Protein AF-F8NMB4-F1 (afdb_monomer_lite)

pLDDT: mean 74.3, std 16.6, range [40.47, 94.06]

Radius of gyration: 31.01 Å; chains: 1; bounding box: 75×43×111 Å

Organism: Serpula lacrymans var. lacrymans (strain S7.9) (NCBI:txid578457)

Foldseek 3Di:
DDDDDDDDDDDDPPVVVVVVVVVVVVVLVVLQVVVVVVVCVVVDDDPVCVVVVVCCVVVVVPPPPDDDDPPQDPVNVVVVVVVVVVDDPPPPDPDDPPPPVCVVVDDPSDPDPVVVVQVVVCVVQVAHSVRHHGPVRVVVVVVVVVVVCVVCVVVPPD

Secondary structure (DSSP, 8-state):
-----------SSSHHHHHHHHHHHHHHHHHHHHHHHHHHHTT---TTTHHHHHHHHHHHTT-TTSSS-----HHHHHHHHHHHHHS-TT-----S-----GGGS-TTS---HHHHHHHHHHHHHTB-TTSPBPHHHHHHHHHHHHHHHHHHGGGS--

Structure (mmCIF, N/CA/C/O backbone):
data_AF-F8NMB4-F1
#
_entry.id   AF-F8NMB4-F1
#
loop_
_atom_site.group_PDB
_atom_site.id
_atom_site.type_symbol
_atom_site.label_atom_id
_atom_site.label_alt_id
_atom_site.label_comp_id
_atom_site.label_asym_id
_atom_site.label_entity_id
_atom_site.label_seq_id
_atom_site.pdbx_PDB_ins_code
_atom_site.Cartn_x
_atom_site.Cartn_y
_atom_site.Cartn_z
_atom_site.occupancy
_atom_site.B_iso_or_equiv
_atom_site.auth_seq_id
_atom_site.auth_comp_id
_atom_site.auth_asym_id
_atom_site.auth_atom_id
_atom_site.pdbx_PDB_model_num
ATOM 1 N N . MET A 1 1 ? 17.974 15.491 72.907 1.00 40.59 1 MET A N 1
ATOM 2 C CA . MET A 1 1 ? 18.333 15.031 71.549 1.00 40.59 1 MET A CA 1
ATOM 3 C C . MET A 1 1 ? 17.080 14.474 70.891 1.00 40.59 1 MET A C 1
ATOM 5 O O . MET A 1 1 ? 16.625 13.420 71.306 1.00 40.59 1 MET A O 1
ATOM 9 N N . LEU A 1 2 ? 16.468 15.213 69.961 1.00 40.47 2 LEU A N 1
ATOM 10 C CA . LEU A 1 2 ? 15.259 14.789 69.243 1.00 40.47 2 LEU A CA 1
ATOM 11 C C . LEU A 1 2 ? 15.670 14.343 67.836 1.00 40.47 2 LEU A C 1
ATOM 13 O O . LEU A 1 2 ? 16.059 15.171 67.017 1.00 40.47 2 LEU A O 1
ATOM 17 N N . SER A 1 3 ? 15.637 13.040 67.569 1.00 41.47 3 SER A N 1
ATOM 18 C CA . SER A 1 3 ? 15.875 12.482 66.238 1.00 41.47 3 SER A CA 1
ATOM 19 C C . SER A 1 3 ? 14.571 12.493 65.439 1.00 41.47 3 SER A C 1
ATOM 21 O O . SER A 1 3 ? 13.642 11.732 65.696 1.00 41.47 3 SER A O 1
ATOM 23 N N . VAL A 1 4 ? 14.500 13.388 64.455 1.00 52.38 4 VAL A N 1
ATOM 24 C CA . VAL A 1 4 ? 13.413 13.449 63.473 1.00 52.38 4 VAL A CA 1
ATOM 25 C C . VAL A 1 4 ? 13.630 12.338 62.447 1.00 52.38 4 VAL A C 1
ATOM 27 O O . VAL A 1 4 ? 14.531 12.409 61.615 1.00 52.38 4 VAL A O 1
ATOM 30 N N . THR A 1 5 ? 12.809 11.292 62.498 1.00 56.56 5 THR A N 1
ATOM 31 C CA . THR A 1 5 ? 12.787 10.234 61.480 1.00 56.56 5 THR A CA 1
ATOM 32 C C . THR A 1 5 ? 11.898 10.659 60.308 1.00 56.56 5 THR A C 1
ATOM 34 O O . THR A 1 5 ? 10.669 10.622 60.406 1.00 56.56 5 THR A O 1
ATOM 37 N N . LEU A 1 6 ? 12.509 11.059 59.192 1.00 50.88 6 LEU A N 1
ATOM 38 C CA . LEU A 1 6 ? 11.821 11.318 57.924 1.00 50.88 6 LEU A CA 1
ATOM 39 C C . LEU A 1 6 ? 11.460 9.986 57.241 1.00 50.88 6 LEU A C 1
ATOM 41 O O . LEU A 1 6 ? 12.331 9.163 56.965 1.00 50.88 6 LEU A O 1
ATOM 45 N N . ARG A 1 7 ? 10.169 9.766 56.960 1.00 53.69 7 ARG A N 1
ATOM 46 C CA . ARG A 1 7 ? 9.671 8.600 56.205 1.00 53.69 7 ARG A CA 1
ATOM 47 C C . ARG A 1 7 ? 9.829 8.829 54.691 1.00 53.69 7 ARG A C 1
ATOM 49 O O . ARG A 1 7 ? 9.287 9.815 54.192 1.00 53.69 7 ARG A O 1
ATOM 56 N N . PRO A 1 8 ? 10.439 7.910 53.918 1.00 52.12 8 PRO A N 1
ATOM 57 C CA . PRO A 1 8 ? 10.487 8.012 52.464 1.00 52.12 8 PRO A CA 1
ATOM 58 C C . PRO A 1 8 ? 9.290 7.273 51.851 1.00 52.12 8 PRO A C 1
ATOM 60 O O . PRO A 1 8 ? 9.308 6.055 51.700 1.00 52.12 8 PRO A O 1
ATOM 63 N N . THR A 1 9 ? 8.219 7.982 51.493 1.00 57.19 9 THR A N 1
ATOM 64 C CA . THR A 1 9 ? 7.068 7.360 50.804 1.00 57.19 9 THR A CA 1
ATOM 65 C C . THR A 1 9 ? 6.520 8.224 49.672 1.00 57.19 9 THR A C 1
ATOM 67 O O . THR A 1 9 ? 5.356 8.578 49.704 1.00 57.19 9 THR A O 1
ATOM 70 N N . GLN A 1 10 ? 7.315 8.564 48.647 1.00 55.53 10 GLN A N 1
ATOM 71 C CA . GLN A 1 10 ? 6.783 9.249 47.447 1.00 55.53 10 GLN A CA 1
ATOM 72 C C . GLN A 1 10 ? 7.509 8.906 46.124 1.00 55.53 10 GLN A C 1
ATOM 74 O O . GLN A 1 10 ? 7.832 9.796 45.349 1.00 55.53 10 GLN A O 1
ATOM 79 N N . LEU A 1 11 ? 7.771 7.625 45.814 1.00 51.03 11 LEU A N 1
ATOM 80 C CA . LEU A 1 11 ? 8.395 7.236 44.522 1.00 51.03 11 LEU A CA 1
ATOM 81 C C . LEU A 1 11 ? 7.715 6.063 43.781 1.00 51.03 11 LEU A C 1
ATOM 83 O O . LEU A 1 11 ? 8.329 5.421 42.935 1.00 51.03 11 LEU A O 1
ATOM 87 N N . ARG A 1 12 ? 6.438 5.753 44.051 1.00 53.84 12 ARG A N 1
ATOM 88 C CA . ARG A 1 12 ? 5.755 4.577 43.455 1.00 53.84 12 ARG A CA 1
ATOM 89 C C . ARG A 1 12 ? 4.791 4.853 42.289 1.00 53.84 12 ARG A C 1
ATOM 91 O O . ARG A 1 12 ? 4.280 3.904 41.705 1.00 53.84 12 ARG A O 1
ATOM 98 N N . SER A 1 13 ? 4.533 6.106 41.912 1.00 56.81 13 SER A N 1
ATOM 99 C CA . SER A 1 13 ? 3.466 6.445 40.947 1.00 56.81 13 SER A CA 1
ATOM 100 C C . SER A 1 13 ? 3.920 6.657 39.492 1.00 56.81 13 SER A C 1
ATOM 102 O O . SER A 1 13 ? 3.077 6.680 38.594 1.00 56.81 13 SER A O 1
ATOM 104 N N . VAL A 1 14 ? 5.224 6.772 39.220 1.00 55.25 14 VAL A N 1
ATOM 105 C CA . VAL A 1 14 ? 5.739 7.122 37.878 1.00 55.25 14 VAL A CA 1
ATOM 106 C C . VAL A 1 14 ? 5.885 5.899 36.962 1.00 55.25 14 VAL A C 1
ATOM 108 O O . VAL A 1 14 ? 5.566 5.969 35.776 1.00 55.25 14 VAL A O 1
ATOM 111 N N . THR A 1 15 ? 6.260 4.737 37.497 1.00 55.91 15 THR A N 1
ATOM 112 C CA . THR A 1 15 ? 6.513 3.519 36.701 1.00 55.91 15 THR A CA 1
ATOM 113 C C . THR A 1 15 ? 5.250 2.888 36.101 1.00 55.91 15 THR A C 1
ATOM 115 O O . THR A 1 15 ? 5.332 2.184 35.096 1.00 55.91 15 THR A O 1
ATOM 118 N N . ARG A 1 16 ? 4.055 3.177 36.637 1.00 56.72 16 ARG A N 1
ATOM 119 C CA . ARG A 1 16 ? 2.792 2.575 36.162 1.00 56.72 16 ARG A CA 1
ATOM 120 C C . ARG A 1 16 ? 2.318 3.117 34.808 1.00 56.72 16 ARG A C 1
ATOM 122 O O . ARG A 1 16 ? 1.670 2.391 34.057 1.00 56.72 16 ARG A O 1
ATOM 129 N N . ARG A 1 17 ? 2.636 4.375 34.472 1.00 57.12 17 ARG A N 1
ATOM 130 C CA . ARG A 1 17 ? 2.151 5.017 33.232 1.00 57.12 17 ARG A CA 1
ATOM 131 C C . ARG A 1 17 ? 2.827 4.450 31.977 1.00 57.12 17 ARG A C 1
ATOM 133 O O . ARG A 1 17 ? 2.169 4.300 30.952 1.00 57.12 17 ARG A O 1
ATOM 140 N N . PHE A 1 18 ? 4.096 4.056 32.080 1.00 57.12 18 PHE A N 1
ATOM 141 C CA . PHE A 1 18 ? 4.885 3.543 30.953 1.00 57.12 18 PHE A CA 1
ATOM 142 C C . PHE A 1 18 ? 4.540 2.099 30.553 1.00 57.12 18 PHE A C 1
ATOM 144 O O . PHE A 1 18 ? 4.626 1.744 29.379 1.00 57.12 18 PHE A O 1
ATOM 151 N N . ALA A 1 19 ? 4.097 1.260 31.495 1.00 62.16 19 ALA A N 1
ATOM 152 C CA . ALA A 1 19 ? 3.667 -0.106 31.180 1.00 62.16 19 ALA A CA 1
ATOM 153 C C . ALA A 1 19 ? 2.360 -0.126 30.359 1.00 62.16 19 ALA A C 1
ATOM 155 O O . ALA A 1 19 ? 2.217 -0.910 29.421 1.00 62.16 19 ALA A O 1
ATOM 156 N N . SER A 1 20 ? 1.429 0.783 30.672 1.00 72.00 20 SER A N 1
ATOM 157 C CA . SER A 1 20 ? 0.144 0.912 29.971 1.00 72.00 20 SER A CA 1
ATOM 158 C C . SER A 1 20 ? 0.304 1.454 28.545 1.00 72.00 20 SER A C 1
ATOM 160 O O . SER A 1 20 ? -0.301 0.929 27.608 1.00 72.00 20 SER A O 1
ATOM 162 N N . SER A 1 21 ? 1.168 2.458 28.343 1.00 74.12 21 SER A N 1
ATOM 163 C CA . SER A 1 21 ? 1.433 3.002 27.005 1.00 74.12 21 SER A CA 1
ATOM 164 C C . SER A 1 21 ? 2.116 1.982 26.090 1.00 74.12 21 SER A C 1
ATOM 166 O O . SER A 1 21 ? 1.737 1.869 24.925 1.00 74.12 21 SER A O 1
ATOM 168 N N . LYS A 1 22 ? 3.046 1.172 26.618 1.00 79.75 22 LYS A N 1
ATOM 169 C CA . LYS A 1 22 ? 3.698 0.093 25.860 1.00 79.75 22 LYS A CA 1
ATOM 170 C C . LYS A 1 22 ? 2.711 -0.997 25.428 1.00 79.75 22 LYS A C 1
ATOM 172 O O . LYS A 1 22 ? 2.738 -1.411 24.272 1.00 79.75 22 LYS A O 1
ATOM 177 N N . ALA A 1 23 ? 1.805 -1.417 26.313 1.00 81.81 23 ALA A N 1
ATOM 178 C CA . ALA A 1 23 ? 0.768 -2.396 25.976 1.00 81.81 23 ALA A CA 1
ATOM 179 C C . ALA A 1 23 ? -0.197 -1.873 24.893 1.00 81.81 23 ALA A C 1
ATOM 181 O O . ALA A 1 23 ? -0.551 -2.604 23.966 1.00 81.81 23 ALA A O 1
ATOM 182 N N . ARG A 1 24 ? -0.579 -0.589 24.962 1.00 82.56 24 ARG A N 1
ATOM 183 C CA . ARG A 1 24 ? -1.391 0.068 23.922 1.00 82.56 24 ARG A CA 1
ATOM 184 C C . ARG A 1 24 ? -0.656 0.146 22.585 1.00 82.56 24 ARG A C 1
ATOM 186 O O . ARG A 1 24 ? -1.240 -0.209 21.567 1.00 82.56 24 ARG A O 1
ATOM 193 N N . ALA A 1 25 ? 0.620 0.530 22.591 1.00 86.12 25 ALA A N 1
ATOM 194 C CA . ALA A 1 25 ? 1.443 0.577 21.385 1.00 86.12 25 ALA A CA 1
ATOM 195 C C . ALA A 1 25 ? 1.598 -0.810 20.736 1.00 86.12 25 ALA A C 1
ATOM 197 O O . ALA A 1 25 ? 1.483 -0.934 19.520 1.00 86.12 25 ALA A O 1
ATOM 198 N N . GLN A 1 26 ? 1.784 -1.865 21.536 1.00 90.81 26 GLN A N 1
ATOM 199 C CA . GLN A 1 26 ? 1.844 -3.241 21.039 1.00 90.81 26 GLN A CA 1
ATOM 200 C C . GLN A 1 26 ? 0.510 -3.692 20.429 1.00 90.81 26 GLN A C 1
ATOM 202 O O . GLN A 1 26 ? 0.498 -4.319 19.370 1.00 90.81 26 GLN A O 1
ATOM 207 N N . ARG A 1 27 ? -0.620 -3.356 21.067 1.00 90.94 27 ARG A N 1
ATOM 208 C CA . ARG A 1 27 ? -1.949 -3.622 20.503 1.00 90.94 27 ARG A CA 1
ATOM 209 C C . ARG A 1 27 ? -2.138 -2.885 19.179 1.00 90.94 27 ARG A C 1
ATOM 211 O O . ARG A 1 27 ? -2.564 -3.509 18.217 1.00 90.94 27 ARG A O 1
ATOM 218 N N . ASP A 1 28 ? -1.791 -1.603 19.110 1.00 91.31 28 ASP A N 1
ATOM 219 C CA . ASP A 1 28 ? -1.898 -0.816 17.876 1.00 91.31 28 ASP A CA 1
ATOM 220 C C . ASP A 1 28 ? -0.998 -1.374 16.764 1.00 91.31 28 ASP A C 1
ATOM 222 O O . ASP A 1 28 ? -1.436 -1.467 15.621 1.00 91.31 28 ASP A O 1
ATOM 226 N N . ALA A 1 29 ? 0.222 -1.815 17.085 1.00 90.38 29 ALA A N 1
ATOM 227 C CA . ALA A 1 29 ? 1.102 -2.483 16.128 1.00 90.38 29 ALA A CA 1
ATOM 228 C C . ALA A 1 29 ? 0.482 -3.785 15.594 1.00 90.38 29 ALA A C 1
ATOM 230 O O . ALA A 1 29 ? 0.460 -4.007 14.384 1.00 90.38 29 ALA A O 1
ATOM 231 N N . LYS A 1 30 ? -0.100 -4.605 16.481 1.00 93.88 30 LYS A N 1
ATOM 232 C CA . LYS A 1 30 ? -0.822 -5.823 16.091 1.00 93.88 30 LYS A CA 1
ATOM 233 C C . LYS A 1 30 ? -2.017 -5.507 15.186 1.00 93.88 30 LYS A C 1
ATOM 235 O O . LYS A 1 30 ? -2.212 -6.176 14.175 1.00 93.88 30 LYS A O 1
ATOM 240 N N . MET A 1 31 ? -2.792 -4.471 15.502 1.00 94.06 31 MET A N 1
ATOM 241 C CA . MET A 1 31 ? -3.932 -4.073 14.672 1.00 94.06 31 MET A CA 1
ATOM 242 C C . MET A 1 31 ? -3.494 -3.587 13.289 1.00 94.06 31 MET A C 1
ATOM 244 O O . MET A 1 31 ? -4.080 -4.003 12.295 1.00 94.06 31 MET A O 1
ATOM 248 N N . ARG A 1 32 ? -2.413 -2.801 13.197 1.00 91.38 32 ARG A N 1
ATOM 249 C CA . ARG A 1 32 ? -1.825 -2.408 11.905 1.00 91.38 32 ARG A CA 1
ATOM 250 C C . ARG A 1 32 ? -1.415 -3.623 11.075 1.00 91.38 32 ARG A C 1
ATOM 252 O O . ARG A 1 32 ? -1.745 -3.676 9.896 1.00 91.38 32 ARG A O 1
ATOM 259 N N . SER A 1 33 ? -0.754 -4.611 11.688 1.00 91.00 33 SER A N 1
ATOM 260 C CA . SER A 1 33 ? -0.373 -5.837 10.972 1.00 91.00 33 SER A CA 1
ATOM 261 C C . SER A 1 33 ? -1.581 -6.635 10.483 1.00 91.00 33 SER A C 1
ATOM 263 O O . SER A 1 33 ? -1.554 -7.150 9.372 1.00 91.00 33 SER A O 1
ATOM 265 N N . LEU A 1 34 ? -2.664 -6.695 11.266 1.00 93.38 34 LEU A N 1
ATOM 266 C CA . LEU A 1 34 ? -3.886 -7.394 10.863 1.00 93.38 34 LEU A CA 1
ATOM 267 C C . LEU A 1 34 ? -4.582 -6.699 9.690 1.00 93.38 34 LEU A C 1
ATOM 269 O O . LEU A 1 34 ? -5.007 -7.372 8.759 1.00 93.38 34 LEU A O 1
ATOM 273 N N . VAL A 1 35 ? -4.656 -5.367 9.702 1.00 91.69 35 VAL A N 1
ATOM 274 C CA . VAL A 1 35 ? -5.203 -4.591 8.576 1.00 91.69 35 VAL A CA 1
ATOM 275 C C . VAL A 1 35 ? -4.349 -4.780 7.319 1.00 91.69 35 VAL A C 1
ATOM 277 O O . VAL A 1 35 ? -4.884 -4.978 6.233 1.00 91.69 35 VAL A O 1
ATOM 280 N N . SER A 1 36 ? -3.021 -4.795 7.463 1.00 89.69 36 SER A N 1
ATOM 281 C CA . SER A 1 36 ? -2.111 -5.073 6.346 1.00 89.69 36 SER A CA 1
ATOM 282 C C . SER A 1 36 ? -2.331 -6.473 5.761 1.00 89.69 36 SER A C 1
ATOM 284 O O . SER A 1 36 ? -2.484 -6.604 4.548 1.00 89.69 36 SER A O 1
ATOM 286 N N . LEU A 1 37 ? -2.448 -7.501 6.610 1.00 91.50 37 LEU A N 1
ATOM 287 C CA . LEU A 1 37 ? -2.776 -8.864 6.177 1.00 91.50 37 LEU A CA 1
ATOM 288 C C . LEU A 1 37 ? -4.141 -8.938 5.489 1.00 91.50 37 LEU A C 1
ATOM 290 O O . LEU A 1 37 ? -4.271 -9.612 4.473 1.00 91.50 37 LEU A O 1
ATOM 294 N N . TYR A 1 38 ? -5.143 -8.222 6.001 1.00 92.25 38 TYR A N 1
ATOM 295 C CA . TYR A 1 38 ? -6.459 -8.146 5.371 1.00 92.25 38 TYR A CA 1
ATOM 296 C C . TYR A 1 38 ? -6.366 -7.567 3.954 1.00 92.25 38 TYR A C 1
ATOM 298 O O . TYR A 1 38 ? -6.889 -8.161 3.016 1.00 92.25 38 TYR A O 1
ATOM 306 N N . HIS A 1 39 ? -5.621 -6.478 3.754 1.00 90.38 39 HIS A N 1
ATOM 307 C CA . HIS A 1 39 ? -5.408 -5.935 2.411 1.00 90.38 39 HIS A CA 1
ATOM 308 C C . HIS A 1 39 ? -4.626 -6.889 1.495 1.00 90.38 39 HIS A C 1
ATOM 310 O O . HIS A 1 39 ? -4.867 -6.907 0.291 1.00 90.38 39 HIS A O 1
ATOM 316 N N . GLN A 1 40 ? -3.706 -7.685 2.039 1.00 87.00 40 GLN A N 1
ATOM 317 C CA . GLN A 1 40 ? -2.964 -8.690 1.271 1.00 87.00 40 GLN A CA 1
ATOM 318 C C . GLN A 1 40 ? -3.799 -9.939 0.951 1.00 87.00 40 GLN A C 1
ATOM 320 O O . GLN A 1 40 ? -3.496 -10.632 -0.021 1.00 87.00 40 GLN A O 1
ATOM 325 N N . SER A 1 41 ? -4.857 -10.206 1.722 1.00 88.06 41 SER A N 1
ATOM 326 C CA . SER A 1 41 ? -5.652 -11.435 1.613 1.00 88.06 41 SER A CA 1
ATOM 327 C C . SER A 1 41 ? -6.337 -11.628 0.259 1.00 88.06 41 SER A C 1
ATOM 329 O O . SER A 1 41 ? -6.511 -12.762 -0.170 1.00 88.06 41 SER A O 1
ATOM 331 N N . GLU A 1 42 ? -6.625 -10.546 -0.469 1.00 83.06 42 GLU A N 1
ATOM 332 C CA . GLU A 1 42 ? -7.148 -10.611 -1.844 1.00 83.06 42 GLU A CA 1
ATOM 333 C C . GLU A 1 42 ? -6.207 -11.338 -2.817 1.00 83.06 42 GLU A C 1
ATOM 335 O O . GLU A 1 42 ? -6.644 -11.838 -3.845 1.00 83.06 42 GLU A O 1
ATOM 340 N N . THR A 1 43 ? -4.911 -11.386 -2.500 1.00 85.56 43 THR A N 1
ATOM 341 C CA . THR A 1 43 ? -3.881 -12.050 -3.314 1.00 85.56 43 THR A CA 1
ATOM 342 C C . THR A 1 43 ? -3.449 -13.400 -2.747 1.00 85.56 43 THR A C 1
ATOM 344 O O . THR A 1 43 ? -2.471 -13.981 -3.214 1.00 85.56 43 THR A O 1
ATOM 347 N N . PHE A 1 44 ? -4.125 -13.899 -1.708 1.00 91.56 44 PHE A N 1
ATOM 348 C CA . PHE A 1 44 ? -3.763 -15.181 -1.119 1.00 91.56 44 PHE A CA 1
ATOM 349 C C . PHE A 1 44 ? -4.084 -16.328 -2.065 1.00 91.56 44 PHE A C 1
ATOM 351 O O . PHE A 1 44 ? -5.118 -16.356 -2.731 1.00 91.56 44 PHE A O 1
ATOM 358 N N . ILE A 1 45 ? -3.170 -17.294 -2.091 1.00 88.06 45 ILE A N 1
ATOM 359 C CA . ILE A 1 45 ? -3.309 -18.490 -2.905 1.00 88.06 45 ILE A CA 1
ATOM 360 C C . ILE A 1 45 ? -4.324 -19.409 -2.222 1.00 88.06 45 ILE A C 1
ATOM 362 O O . ILE A 1 45 ? -4.102 -19.890 -1.109 1.00 88.06 45 ILE A O 1
ATOM 366 N N . THR A 1 46 ? -5.446 -19.630 -2.891 1.00 93.06 46 THR A N 1
ATOM 367 C CA . THR A 1 46 ? -6.494 -20.583 -2.539 1.00 93.06 46 THR A CA 1
ATOM 368 C C . THR A 1 46 ? -6.402 -21.783 -3.484 1.00 93.06 46 THR A C 1
ATOM 370 O O . THR A 1 46 ? -5.870 -21.664 -4.588 1.00 93.06 46 THR A O 1
ATOM 373 N N . PRO A 1 47 ? -6.912 -22.967 -3.104 1.00 90.75 47 PRO A N 1
ATOM 374 C CA . PRO A 1 47 ? -6.912 -24.117 -4.013 1.00 90.75 47 PRO A CA 1
ATOM 375 C C . PRO A 1 47 ? -7.660 -23.839 -5.328 1.00 90.75 47 PRO A C 1
ATOM 377 O O . PRO A 1 47 ? -7.353 -24.460 -6.338 1.00 90.75 47 PRO A O 1
ATOM 380 N N . GLU A 1 48 ? -8.600 -22.891 -5.324 1.00 90.94 48 GLU A N 1
ATOM 381 C CA . GLU A 1 48 ? -9.373 -22.477 -6.498 1.00 90.94 48 GLU A CA 1
ATOM 382 C C . GLU A 1 48 ? -8.570 -21.589 -7.462 1.00 90.94 48 GLU A C 1
ATOM 384 O O . GLU A 1 48 ? -8.754 -21.704 -8.669 1.00 90.94 48 GLU A O 1
ATOM 389 N N . ASN A 1 49 ? -7.668 -20.733 -6.958 1.00 90.19 49 ASN A N 1
ATOM 390 C CA . ASN A 1 49 ? -6.869 -19.813 -7.784 1.00 90.19 49 ASN A CA 1
ATOM 391 C C . ASN A 1 49 ? -5.435 -20.305 -8.063 1.00 90.19 49 ASN A C 1
ATOM 393 O O . ASN A 1 49 ? -4.715 -19.698 -8.854 1.00 90.19 49 ASN A O 1
ATOM 397 N N . LEU A 1 50 ? -5.008 -21.402 -7.427 1.00 90.81 50 LEU A N 1
ATOM 398 C CA . LEU A 1 50 ? -3.636 -21.907 -7.502 1.00 90.81 50 LEU A CA 1
ATOM 399 C C . LEU A 1 50 ? -3.190 -22.200 -8.941 1.00 90.81 50 LEU A C 1
ATOM 401 O O . LEU A 1 50 ? -2.064 -21.863 -9.300 1.00 90.81 50 LEU A O 1
ATOM 405 N N . SER A 1 51 ? -4.045 -22.827 -9.752 1.00 91.06 51 SER A N 1
ATOM 406 C CA . SER A 1 51 ? -3.723 -23.172 -11.143 1.00 91.06 51 SER A CA 1
ATOM 407 C C . SER A 1 51 ? -3.482 -21.926 -11.995 1.00 91.06 51 SER A C 1
ATOM 409 O O . SER A 1 51 ? -2.459 -21.837 -12.665 1.00 91.06 51 SER A O 1
ATOM 411 N N . GLU A 1 52 ? -4.367 -20.935 -11.896 1.00 89.50 52 GLU A N 1
ATOM 412 C CA . GLU A 1 52 ? -4.240 -19.665 -12.614 1.00 89.50 52 GLU A CA 1
ATOM 413 C C . GLU A 1 52 ? -2.976 -18.903 -12.195 1.00 89.50 52 GLU A C 1
ATOM 415 O O . GLU A 1 52 ? -2.252 -18.389 -13.044 1.00 89.50 52 GLU A O 1
ATOM 420 N N . VAL A 1 53 ? -2.658 -18.874 -10.895 1.00 88.94 53 VAL A N 1
ATOM 421 C CA . VAL A 1 53 ? -1.441 -18.219 -10.384 1.00 88.94 53 VAL A CA 1
ATOM 422 C C . VAL A 1 53 ? -0.172 -18.916 -10.886 1.00 88.94 53 VAL A C 1
ATOM 424 O O . VAL A 1 53 ? 0.806 -18.240 -11.208 1.00 88.94 53 VAL A O 1
ATOM 427 N N . ILE A 1 54 ? -0.168 -20.252 -10.968 1.00 87.94 54 ILE A N 1
ATOM 428 C CA . ILE A 1 54 ? 0.942 -21.015 -11.561 1.00 87.94 54 ILE A CA 1
ATOM 429 C C . ILE A 1 54 ? 1.105 -20.605 -13.027 1.00 87.94 54 ILE A C 1
ATOM 431 O O . ILE A 1 54 ? 2.190 -20.172 -13.418 1.00 87.94 54 ILE A O 1
ATOM 435 N N . ASP A 1 55 ? 0.036 -20.668 -13.816 1.00 89.75 55 ASP A N 1
ATOM 436 C CA . ASP A 1 55 ? 0.096 -20.320 -15.235 1.00 89.75 55 ASP A CA 1
ATOM 437 C C . ASP A 1 55 ? 0.569 -18.874 -15.435 1.00 89.75 55 ASP A C 1
ATOM 439 O O . ASP A 1 55 ? 1.459 -18.622 -16.244 1.00 89.75 55 ASP A O 1
ATOM 443 N N . ASP A 1 56 ? 0.083 -17.924 -14.639 1.00 85.75 56 ASP A N 1
ATOM 444 C CA . ASP A 1 56 ? 0.490 -16.522 -14.725 1.00 85.75 56 ASP A CA 1
ATOM 445 C C . ASP A 1 56 ? 1.991 -16.321 -14.468 1.00 85.75 56 ASP A C 1
ATOM 447 O O . ASP A 1 56 ? 2.699 -15.666 -15.243 1.00 85.75 56 ASP A O 1
ATOM 451 N N . VAL A 1 57 ? 2.501 -16.923 -13.390 1.00 85.06 57 VAL A N 1
ATOM 452 C CA . VAL A 1 57 ? 3.902 -16.783 -12.975 1.00 85.06 57 VAL A CA 1
ATOM 453 C C . VAL A 1 57 ? 4.847 -17.442 -13.977 1.00 85.06 57 VAL A C 1
ATOM 455 O O . VAL A 1 57 ? 5.910 -16.882 -14.273 1.00 85.06 57 VAL A O 1
ATOM 458 N N . PHE A 1 58 ? 4.480 -18.612 -14.500 1.00 83.19 58 PHE A N 1
ATOM 459 C CA . PHE A 1 58 ? 5.337 -19.368 -15.408 1.00 83.19 58 PHE A CA 1
ATOM 460 C C . PHE A 1 58 ? 5.202 -18.919 -16.870 1.00 83.19 58 PHE A C 1
ATOM 462 O O . PHE A 1 58 ? 6.202 -18.920 -17.579 1.00 83.19 58 PHE A O 1
ATOM 469 N N . VAL A 1 59 ? 4.042 -18.437 -17.326 1.00 80.62 59 VAL A N 1
ATOM 470 C CA . VAL A 1 59 ? 3.861 -17.953 -18.709 1.00 80.62 59 VAL A CA 1
ATOM 471 C C . VAL A 1 59 ? 4.383 -16.519 -18.886 1.00 80.62 59 VAL A C 1
ATOM 473 O O . VAL A 1 59 ? 5.079 -16.241 -19.866 1.00 80.62 59 VAL A O 1
ATOM 476 N N . ARG A 1 60 ? 4.141 -15.588 -17.944 1.00 60.88 60 ARG A N 1
ATOM 477 C CA . ARG A 1 60 ? 4.549 -14.171 -18.112 1.00 60.88 60 ARG A CA 1
ATOM 478 C C . ARG A 1 60 ? 6.057 -13.942 -18.071 1.00 60.88 60 ARG A C 1
ATOM 480 O O . ARG A 1 60 ? 6.554 -13.038 -18.743 1.00 60.88 60 ARG A O 1
ATOM 487 N N . ARG A 1 61 ? 6.809 -14.756 -17.320 1.00 56.28 61 ARG A N 1
ATOM 488 C CA . ARG A 1 61 ? 8.282 -14.658 -17.255 1.00 56.28 61 ARG A CA 1
ATOM 489 C C . ARG A 1 61 ? 8.978 -15.046 -18.562 1.00 56.28 61 ARG A C 1
ATOM 491 O O . ARG A 1 61 ? 10.173 -14.798 -18.696 1.00 56.28 61 ARG A O 1
ATOM 498 N N . HIS A 1 62 ? 8.243 -15.601 -19.523 1.00 50.62 62 HIS A N 1
ATOM 499 C CA . HIS A 1 62 ? 8.772 -16.015 -20.816 1.00 50.62 62 HIS A CA 1
ATOM 500 C C . HIS A 1 62 ? 8.374 -15.110 -21.980 1.00 50.62 62 HIS A C 1
ATOM 502 O O . HIS A 1 62 ? 8.590 -15.518 -23.113 1.00 50.62 62 HIS A O 1
ATOM 508 N N . SER A 1 63 ? 7.878 -13.882 -21.761 1.00 46.50 63 SER A N 1
ATOM 509 C CA . SER A 1 63 ? 7.882 -12.906 -22.860 1.00 46.50 63 SER A CA 1
ATOM 510 C C . SER A 1 63 ? 9.329 -12.463 -23.120 1.00 46.50 63 SER A C 1
ATOM 512 O O . SER A 1 63 ? 9.892 -11.719 -22.310 1.00 46.50 63 SER A O 1
ATOM 514 N N . PRO A 1 64 ? 9.973 -12.886 -24.224 1.00 55.12 64 PRO A N 1
ATOM 515 C CA . PRO A 1 64 ? 11.379 -12.587 -24.484 1.00 55.12 64 PRO A CA 1
ATOM 516 C C . PRO A 1 64 ? 11.595 -11.134 -24.944 1.00 55.12 64 PRO A C 1
ATOM 518 O O . PRO A 1 64 ? 12.688 -10.768 -25.366 1.00 55.12 64 PRO A O 1
ATOM 521 N N . THR A 1 65 ? 10.569 -10.281 -24.892 1.00 55.88 65 THR A N 1
ATOM 522 C CA . THR A 1 65 ? 10.600 -8.961 -25.531 1.00 55.88 65 THR A CA 1
ATOM 523 C C . THR A 1 65 ? 11.122 -7.841 -24.641 1.00 55.88 65 THR A C 1
ATOM 525 O O . THR A 1 65 ? 11.137 -6.696 -25.087 1.00 55.88 65 THR A O 1
ATOM 528 N N . SER A 1 66 ? 11.511 -8.096 -23.387 1.00 56.38 66 SER A N 1
ATOM 529 C CA . SER A 1 66 ? 11.681 -6.976 -22.459 1.00 56.38 66 SER A CA 1
ATOM 530 C C . SER A 1 66 ? 12.984 -6.200 -22.591 1.00 56.38 66 SER A C 1
ATOM 532 O O . SER A 1 66 ? 12.922 -5.028 -22.264 1.00 56.38 66 SER A O 1
ATOM 534 N N . ASN A 1 67 ? 14.114 -6.724 -23.095 1.00 53.06 67 ASN A N 1
ATOM 535 C CA . ASN A 1 67 ? 15.341 -5.898 -23.129 1.00 53.06 67 ASN A CA 1
ATOM 536 C C . ASN A 1 67 ? 16.423 -6.237 -24.167 1.00 53.06 67 ASN A C 1
ATOM 538 O O . ASN A 1 67 ? 17.444 -5.552 -24.171 1.00 53.06 67 ASN A O 1
ATOM 542 N N . LEU A 1 68 ? 16.277 -7.252 -25.030 1.00 56.41 68 LEU A N 1
ATOM 543 C CA . LEU A 1 68 ? 17.480 -7.742 -25.716 1.00 56.41 68 LEU A CA 1
ATOM 544 C C . LEU A 1 68 ? 17.885 -6.974 -26.982 1.00 56.41 68 LEU A C 1
ATOM 546 O O . LEU A 1 68 ? 19.072 -6.729 -27.130 1.00 56.41 68 LEU A O 1
ATOM 550 N N . HIS A 1 69 ? 16.980 -6.496 -27.841 1.00 50.78 69 HIS A N 1
ATOM 551 C CA . HIS A 1 69 ? 17.389 -5.719 -29.023 1.00 50.78 69 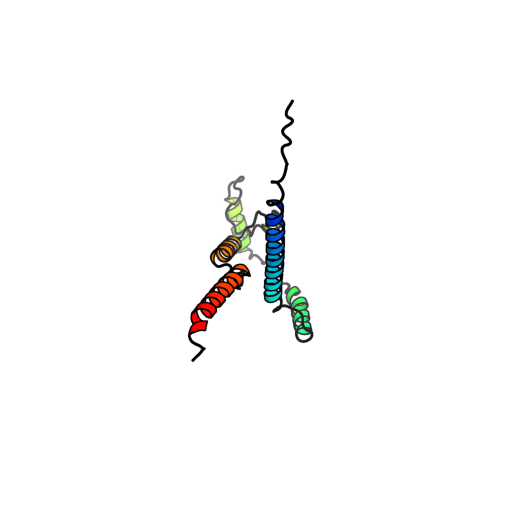HIS A CA 1
ATOM 552 C C . HIS A 1 69 ? 16.305 -4.722 -29.451 1.00 50.78 69 HIS A C 1
ATOM 554 O O . HIS A 1 69 ? 15.411 -5.052 -30.226 1.00 50.78 69 HIS A O 1
ATOM 560 N N . LYS A 1 70 ? 16.394 -3.461 -29.005 1.00 60.75 70 LYS A N 1
ATOM 561 C CA . LYS A 1 70 ? 15.891 -2.374 -29.857 1.00 60.75 70 LYS A CA 1
ATOM 562 C C . LYS A 1 70 ? 16.852 -2.304 -31.036 1.00 60.75 70 LYS A C 1
ATOM 564 O O . LYS A 1 70 ? 17.948 -1.765 -30.906 1.00 60.75 70 LYS A O 1
ATOM 569 N N . GLU A 1 71 ? 16.487 -2.931 -32.145 1.00 65.06 71 GLU A N 1
ATOM 570 C CA . GLU A 1 71 ? 17.243 -2.810 -33.385 1.00 65.06 71 GLU A CA 1
ATOM 571 C C . GLU A 1 71 ? 17.207 -1.340 -33.814 1.00 65.06 71 GLU A C 1
ATOM 573 O O . GLU A 1 71 ? 16.191 -0.824 -34.274 1.00 65.06 71 GLU A O 1
ATOM 578 N N . HIS A 1 72 ? 18.302 -0.622 -33.570 1.00 69.38 72 HIS A N 1
ATOM 579 C CA . HIS A 1 72 ? 18.444 0.749 -34.033 1.00 69.38 72 HIS A CA 1
ATOM 580 C C . HIS A 1 72 ? 18.692 0.728 -35.537 1.00 69.38 72 HIS A C 1
ATOM 582 O O . HIS A 1 72 ? 19.662 0.132 -36.010 1.00 69.38 72 HIS A O 1
ATOM 588 N N . THR A 1 73 ? 17.830 1.409 -36.288 1.00 83.19 73 THR A N 1
ATOM 589 C CA . THR A 1 73 ? 18.009 1.595 -37.729 1.00 83.19 73 THR A CA 1
ATOM 590 C C . THR A 1 73 ? 19.361 2.270 -37.994 1.00 83.19 73 THR A C 1
ATOM 592 O O . THR A 1 73 ? 19.811 3.106 -37.209 1.00 83.19 73 THR A O 1
ATOM 595 N N . LEU A 1 74 ? 20.017 1.969 -39.120 1.00 83.31 74 LEU A N 1
ATOM 596 C CA . LEU A 1 74 ? 21.312 2.572 -39.483 1.00 83.31 74 LEU A CA 1
ATOM 597 C C . LEU A 1 74 ? 21.291 4.113 -39.415 1.00 83.31 74 LEU A C 1
ATOM 599 O O . LEU A 1 74 ? 22.264 4.736 -38.990 1.00 83.31 74 LEU A O 1
ATOM 603 N N . VAL A 1 75 ? 20.164 4.719 -39.794 1.00 85.56 75 VAL A N 1
ATOM 604 C CA . VAL A 1 75 ? 19.940 6.170 -39.739 1.00 85.56 75 VAL A CA 1
ATOM 605 C C . VAL A 1 75 ? 19.975 6.694 -38.299 1.00 85.56 75 VAL A C 1
ATOM 607 O O . VAL A 1 75 ? 20.620 7.713 -38.044 1.00 85.56 75 VAL A O 1
ATOM 610 N N . ASP A 1 76 ? 19.372 5.976 -37.348 1.00 82.19 76 ASP A N 1
ATOM 611 C CA . ASP A 1 76 ? 19.398 6.342 -35.927 1.00 82.19 76 ASP A CA 1
ATOM 612 C C . ASP A 1 76 ? 20.824 6.289 -35.380 1.00 82.19 76 ASP A C 1
ATOM 614 O O . ASP A 1 76 ? 21.273 7.213 -34.701 1.00 82.19 76 ASP A O 1
ATOM 618 N N . LEU A 1 77 ? 21.581 5.247 -35.735 1.00 82.00 77 LEU A N 1
ATOM 619 C CA . LEU A 1 77 ? 22.979 5.109 -35.319 1.00 82.00 77 LEU A CA 1
ATOM 620 C C . LEU A 1 77 ? 23.859 6.226 -35.889 1.00 82.00 77 LEU A C 1
ATOM 622 O O . LEU A 1 77 ? 24.701 6.777 -35.175 1.00 82.00 77 LEU A O 1
ATOM 626 N N . MET A 1 78 ? 23.647 6.608 -37.150 1.00 86.50 78 MET A N 1
ATOM 627 C CA . MET A 1 78 ? 24.343 7.745 -37.758 1.00 86.50 78 MET A CA 1
ATOM 628 C C . MET A 1 78 ? 23.999 9.065 -37.062 1.00 86.50 78 MET A C 1
ATOM 630 O O . MET A 1 78 ? 24.891 9.887 -36.829 1.00 86.50 78 MET A O 1
ATOM 634 N N . MET A 1 79 ? 22.733 9.259 -36.689 1.00 84.75 79 MET A N 1
ATOM 635 C CA . MET A 1 79 ? 22.290 10.445 -35.961 1.00 84.75 79 MET A CA 1
ATOM 636 C C . MET A 1 79 ? 22.942 10.519 -34.572 1.00 84.75 79 MET A C 1
ATOM 638 O O . MET A 1 79 ? 23.514 11.554 -34.227 1.00 84.75 79 MET A O 1
ATOM 642 N N . VAL A 1 80 ? 22.960 9.407 -33.827 1.00 80.88 80 VAL A N 1
ATOM 643 C CA . VAL A 1 80 ? 23.623 9.292 -32.513 1.00 80.88 80 VAL A CA 1
ATOM 644 C C . VAL A 1 80 ? 25.136 9.520 -32.617 1.00 80.88 80 VAL A C 1
ATOM 646 O O . VAL A 1 80 ? 25.743 10.163 -31.760 1.00 80.88 80 VAL A O 1
ATOM 649 N N . ALA A 1 81 ? 25.779 9.026 -33.675 1.00 83.69 81 ALA A N 1
ATOM 650 C CA . ALA A 1 81 ? 27.205 9.252 -33.890 1.00 83.69 81 ALA A CA 1
ATOM 651 C C . ALA A 1 81 ? 27.513 10.730 -34.184 1.00 83.69 81 ALA A C 1
ATOM 653 O O . ALA A 1 81 ? 28.507 11.270 -33.690 1.00 83.69 81 ALA A O 1
ATOM 654 N N . LYS A 1 82 ? 26.660 11.399 -34.969 1.00 87.31 82 LYS A N 1
ATOM 655 C CA . LYS A 1 82 ? 26.808 12.821 -35.295 1.00 87.31 82 LYS A CA 1
ATOM 656 C C . LYS A 1 82 ? 26.635 13.702 -34.058 1.00 87.31 82 LYS A C 1
ATOM 658 O O . LYS A 1 82 ? 27.447 14.601 -33.852 1.00 87.31 82 LYS A O 1
ATOM 663 N N . THR A 1 83 ? 25.636 13.427 -33.220 1.00 80.75 83 THR A N 1
ATOM 664 C CA . THR A 1 83 ? 25.414 14.179 -31.976 1.00 80.75 83 THR A CA 1
ATOM 665 C C . THR A 1 83 ? 26.573 14.006 -30.999 1.00 80.75 83 THR A C 1
ATOM 667 O O . THR A 1 83 ? 27.081 15.004 -30.497 1.00 80.75 83 THR A O 1
ATOM 670 N N . ARG A 1 84 ? 27.091 12.783 -30.815 1.00 77.38 84 ARG A N 1
ATOM 671 C CA . ARG A 1 84 ? 28.270 12.533 -29.960 1.00 77.38 84 ARG A CA 1
ATOM 672 C C . ARG A 1 84 ? 29.522 13.278 -30.419 1.00 77.38 84 ARG A C 1
ATOM 674 O O . ARG A 1 84 ? 30.281 13.760 -29.590 1.00 77.38 84 ARG A O 1
ATOM 681 N N . ARG A 1 85 ? 29.749 13.391 -31.731 1.00 81.56 85 ARG A N 1
ATOM 682 C CA . ARG A 1 85 ? 30.901 14.133 -32.281 1.00 81.56 85 ARG A CA 1
ATOM 683 C C . ARG A 1 85 ? 30.781 15.645 -32.108 1.00 81.56 85 ARG A C 1
ATOM 685 O O . ARG A 1 85 ? 31.802 16.319 -32.052 1.00 81.56 85 ARG A O 1
ATOM 692 N N . ALA A 1 86 ? 29.557 16.163 -32.053 1.00 82.25 86 ALA A N 1
ATOM 693 C CA . ALA A 1 86 ? 29.297 17.578 -31.814 1.00 82.25 86 ALA A CA 1
ATOM 694 C C . ALA A 1 86 ? 29.374 17.954 -30.323 1.00 82.25 86 ALA A C 1
ATOM 696 O O . ALA A 1 86 ? 29.404 19.139 -29.997 1.00 82.25 86 ALA A O 1
ATOM 697 N N . GLN A 1 87 ? 29.403 16.971 -29.418 1.00 75.88 87 GLN A N 1
ATOM 698 C CA . GLN A 1 87 ? 29.471 17.223 -27.984 1.00 75.88 87 GLN A CA 1
ATOM 699 C C . GLN A 1 87 ? 30.911 17.532 -27.531 1.00 75.88 87 GLN A C 1
ATOM 701 O O . GLN A 1 87 ? 31.863 16.898 -27.998 1.00 75.88 87 GLN A O 1
ATOM 706 N N . PRO A 1 88 ? 31.102 18.494 -26.607 1.00 78.56 88 PRO A N 1
ATOM 707 C CA . PRO A 1 88 ? 32.408 18.776 -26.021 1.00 78.56 88 PRO A CA 1
ATOM 708 C C . PRO A 1 88 ? 32.992 17.530 -25.345 1.00 78.56 88 PRO A C 1
ATOM 710 O O . PRO A 1 88 ? 32.282 16.801 -24.658 1.00 78.56 88 PRO A O 1
ATOM 713 N N . LYS A 1 89 ? 34.311 17.331 -25.452 1.00 65.69 89 LYS A N 1
ATOM 714 C CA . LYS A 1 89 ? 35.043 16.168 -24.899 1.00 65.69 89 LYS A CA 1
ATOM 715 C C . LYS A 1 89 ? 34.884 15.978 -23.375 1.00 65.69 89 LYS A C 1
ATOM 717 O O . LYS A 1 89 ? 35.181 14.904 -22.865 1.00 65.69 89 LYS A O 1
ATOM 722 N N . TYR A 1 90 ? 34.408 17.010 -22.676 1.00 63.69 90 TYR A N 1
ATOM 723 C CA . TYR A 1 90 ? 34.157 17.039 -21.230 1.00 63.69 90 TYR A CA 1
ATOM 724 C C . TYR A 1 90 ? 32.687 17.299 -20.873 1.00 63.69 90 TYR A C 1
ATOM 726 O O . TYR A 1 90 ? 32.375 17.644 -19.735 1.00 63.69 90 TYR A O 1
ATOM 734 N N . PHE A 1 91 ? 31.771 17.160 -21.831 1.00 49.56 91 PHE A N 1
ATOM 735 C CA . PHE A 1 91 ? 30.347 17.251 -21.550 1.00 49.56 91 PHE A CA 1
ATOM 736 C C . PHE A 1 91 ? 29.873 15.928 -20.947 1.00 49.56 91 PHE A C 1
ATOM 738 O O . PHE A 1 91 ? 29.632 14.948 -21.652 1.00 49.56 91 PHE A O 1
ATOM 745 N N . PHE A 1 92 ? 29.769 15.889 -19.620 1.00 56.03 92 PHE A N 1
ATOM 746 C CA . PHE A 1 92 ? 29.035 14.844 -18.918 1.00 56.03 92 PHE A CA 1
ATOM 747 C C . PHE A 1 92 ? 27.557 15.028 -19.257 1.00 56.03 92 PHE A C 1
ATOM 749 O O . PHE A 1 92 ? 26.906 15.925 -18.738 1.00 56.03 92 PHE A O 1
ATOM 756 N N . GLY A 1 93 ? 27.073 14.238 -20.214 1.00 48.66 93 GLY A N 1
ATOM 757 C CA . GLY A 1 93 ? 25.745 14.369 -20.794 1.00 48.66 93 GLY A CA 1
ATOM 758 C C . GLY A 1 93 ? 24.621 14.286 -19.768 1.00 48.66 93 GLY A C 1
ATOM 759 O O . GLY A 1 93 ? 24.169 13.201 -19.423 1.00 48.66 93 GLY A O 1
ATOM 760 N N . TYR A 1 94 ? 24.105 15.438 -19.360 1.00 48.03 94 TYR A N 1
ATOM 761 C CA . TYR A 1 94 ? 22.738 15.584 -18.872 1.00 48.03 94 TYR A CA 1
ATOM 762 C C . TYR A 1 94 ? 21.884 15.957 -20.078 1.00 48.03 94 TYR A C 1
ATOM 764 O O . TYR A 1 94 ? 21.654 17.129 -20.327 1.00 48.03 94 TYR A O 1
ATOM 772 N N . GLU A 1 95 ? 21.555 14.954 -20.893 1.00 53.44 95 GLU A N 1
ATOM 773 C CA . GLU A 1 95 ? 20.361 14.882 -21.752 1.00 53.44 95 GLU A CA 1
ATOM 774 C C . GLU A 1 95 ? 20.516 13.714 -22.729 1.00 53.44 95 GLU A C 1
ATOM 776 O O . GLU A 1 95 ? 20.817 13.834 -23.913 1.00 53.44 95 GLU A O 1
ATOM 781 N N . SER A 1 96 ? 20.303 12.522 -22.197 1.00 44.97 96 SER A N 1
ATOM 782 C CA . SER A 1 96 ? 19.466 11.547 -22.872 1.00 44.97 96 SER A CA 1
ATOM 783 C C . SER A 1 96 ? 18.753 10.789 -21.771 1.00 44.97 96 SER A C 1
ATOM 785 O O . SER A 1 96 ? 19.289 10.647 -20.674 1.00 44.97 96 SER A O 1
ATOM 787 N N . GLN A 1 97 ? 17.538 10.347 -22.044 1.00 46.78 97 GLN A N 1
ATOM 788 C CA . GLN A 1 97 ? 16.740 9.473 -21.197 1.00 46.78 97 GLN A CA 1
ATOM 789 C C . GLN A 1 97 ? 17.425 8.108 -21.025 1.00 46.78 97 GLN A C 1
ATOM 791 O O . GLN A 1 97 ? 16.892 7.068 -21.400 1.00 46.78 97 GLN A O 1
ATOM 796 N N . SER A 1 98 ? 18.609 8.079 -20.424 1.00 42.09 98 SER A N 1
ATOM 797 C CA . SER A 1 98 ? 18.936 6.989 -19.542 1.00 42.09 98 SER A CA 1
ATOM 798 C C . SER A 1 98 ? 17.917 7.099 -18.418 1.00 42.09 98 SER A C 1
ATOM 800 O O . SER A 1 98 ? 18.018 7.963 -17.545 1.00 42.09 98 SER A O 1
ATOM 802 N N . THR A 1 99 ? 16.941 6.201 -18.429 1.00 47.34 99 THR A N 1
ATOM 803 C CA . THR A 1 99 ? 16.673 5.421 -17.227 1.00 47.34 99 THR A CA 1
ATOM 804 C C . THR A 1 99 ? 18.037 4.959 -16.711 1.00 47.34 99 THR A C 1
ATOM 806 O O . THR A 1 99 ? 18.509 3.877 -17.051 1.00 47.34 99 THR A O 1
ATOM 809 N N . ILE A 1 100 ? 18.767 5.842 -16.020 1.00 49.84 100 ILE A N 1
ATOM 810 C CA . ILE A 1 100 ? 19.819 5.397 -15.125 1.00 49.84 100 ILE A CA 1
ATOM 811 C C . ILE A 1 100 ? 19.048 4.430 -14.257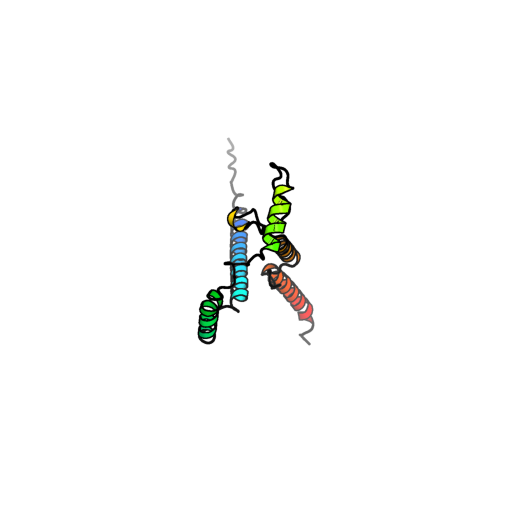 1.00 49.84 100 ILE A C 1
ATOM 813 O O . ILE A 1 100 ? 18.041 4.824 -13.673 1.00 49.84 100 ILE A O 1
ATOM 817 N N . ASP A 1 101 ? 19.420 3.157 -14.322 1.00 51.69 101 ASP A N 1
ATOM 818 C CA . ASP A 1 101 ? 18.877 2.141 -13.445 1.00 51.69 101 ASP A CA 1
ATOM 819 C C . ASP A 1 101 ? 19.396 2.484 -12.050 1.00 51.69 101 ASP A C 1
ATOM 821 O O . ASP A 1 101 ? 20.439 2.036 -11.562 1.00 51.69 101 ASP A O 1
ATOM 825 N N . THR A 1 102 ? 18.698 3.447 -11.474 1.00 53.62 102 THR A N 1
ATOM 826 C CA . THR A 1 102 ? 18.854 4.033 -10.160 1.00 53.62 102 THR A CA 1
ATOM 827 C C . THR A 1 102 ? 18.592 2.974 -9.087 1.00 53.62 102 THR A C 1
ATOM 829 O O . THR A 1 102 ? 19.042 3.140 -7.955 1.00 53.62 102 THR A O 1
ATOM 832 N N . GLY A 1 103 ? 18.044 1.811 -9.474 1.00 55.50 103 GLY A N 1
ATOM 833 C CA . GLY A 1 103 ? 18.074 0.571 -8.704 1.00 55.50 103 GLY A CA 1
ATOM 834 C C . GLY A 1 103 ? 19.484 0.079 -8.345 1.00 55.50 103 GLY A C 1
ATOM 835 O O . GLY A 1 103 ? 19.638 -0.604 -7.334 1.00 55.50 103 GLY A O 1
ATOM 836 N N . SER A 1 104 ? 20.533 0.461 -9.091 1.00 56.75 104 SER A N 1
ATOM 837 C CA . SER A 1 104 ? 21.928 0.099 -8.766 1.00 56.75 104 SER A CA 1
ATOM 838 C C . SER A 1 104 ? 22.661 1.103 -7.863 1.00 56.75 104 SER A C 1
ATOM 840 O O . SER A 1 104 ? 23.739 0.793 -7.359 1.00 56.75 104 SER A O 1
ATOM 842 N N . MET A 1 105 ? 22.082 2.284 -7.601 1.00 56.12 105 MET A N 1
ATOM 843 C CA . MET A 1 105 ? 22.734 3.377 -6.851 1.00 56.12 105 MET A CA 1
ATOM 844 C C . MET A 1 105 ? 22.513 3.307 -5.326 1.00 56.12 105 MET A C 1
ATOM 846 O O . MET A 1 105 ? 22.808 4.251 -4.593 1.00 56.12 105 MET A O 1
ATOM 850 N N . GLY A 1 106 ? 22.043 2.164 -4.826 1.00 53.59 106 GLY A N 1
ATOM 851 C CA . GLY A 1 106 ? 21.825 1.914 -3.404 1.00 53.59 106 GLY A CA 1
ATOM 852 C C . GLY A 1 106 ? 20.453 2.385 -2.894 1.00 53.59 106 GLY A C 1
ATOM 853 O O . GLY A 1 106 ? 19.778 3.197 -3.532 1.00 53.59 106 GLY A O 1
ATOM 854 N N . PRO A 1 107 ? 20.009 1.866 -1.735 1.00 54.38 107 PRO A N 1
ATOM 855 C CA . PRO A 1 107 ? 18.680 2.125 -1.190 1.00 54.38 107 PRO A CA 1
ATOM 856 C C . PRO A 1 107 ? 18.599 3.565 -0.664 1.00 54.38 107 PRO A C 1
ATOM 858 O O . PRO A 1 107 ? 18.901 3.837 0.494 1.00 54.38 107 PRO A O 1
ATOM 861 N N . GLY A 1 108 ? 18.237 4.507 -1.533 1.00 56.56 108 GLY A N 1
ATOM 862 C CA . GLY A 1 108 ? 18.035 5.909 -1.157 1.00 56.56 108 GLY A CA 1
ATOM 863 C C . GLY A 1 108 ? 18.214 6.927 -2.280 1.00 56.56 108 GLY A C 1
ATOM 864 O O . GLY A 1 108 ? 17.828 8.077 -2.100 1.00 56.56 108 GLY A O 1
ATOM 865 N N . TRP A 1 109 ? 18.770 6.527 -3.428 1.00 55.72 109 TRP A N 1
ATOM 866 C CA . TRP A 1 109 ? 19.032 7.443 -4.548 1.00 55.72 109 TRP A CA 1
ATOM 867 C C . TRP A 1 109 ? 17.900 7.539 -5.576 1.00 55.72 109 TRP A C 1
ATOM 869 O O . TRP A 1 109 ? 17.980 8.362 -6.484 1.00 55.72 109 TRP A O 1
ATOM 879 N N . ASP A 1 110 ? 16.832 6.761 -5.399 1.00 57.09 110 ASP A N 1
ATOM 880 C CA . ASP A 1 110 ? 15.693 6.729 -6.315 1.00 57.09 110 ASP A CA 1
ATOM 881 C C . ASP A 1 110 ? 14.350 6.790 -5.597 1.00 57.09 110 ASP A C 1
ATOM 883 O O . ASP A 1 110 ? 13.520 5.887 -5.687 1.00 57.09 110 ASP A O 1
ATOM 887 N N . GLU A 1 111 ? 14.099 7.859 -4.847 1.00 59.31 111 GLU A N 1
ATOM 888 C CA . GLU A 1 111 ? 12.698 8.204 -4.627 1.00 59.31 111 GLU A CA 1
ATOM 889 C C . GLU A 1 111 ? 12.154 8.779 -5.931 1.00 59.31 111 GLU A C 1
ATOM 891 O O . GLU A 1 111 ? 12.219 9.988 -6.181 1.00 59.31 111 GLU A O 1
ATOM 896 N N . SER A 1 112 ? 11.612 7.891 -6.769 1.00 69.81 112 SER A N 1
ATOM 897 C CA . SER A 1 112 ? 10.787 8.285 -7.901 1.00 69.81 112 SER A CA 1
ATOM 898 C C . SER A 1 112 ? 9.784 9.336 -7.424 1.00 69.81 112 SER A C 1
ATOM 900 O O . SER A 1 112 ? 9.175 9.230 -6.354 1.00 69.81 112 SER A O 1
ATOM 902 N N . LYS A 1 113 ? 9.594 10.393 -8.220 1.00 71.69 113 LYS A N 1
ATOM 903 C 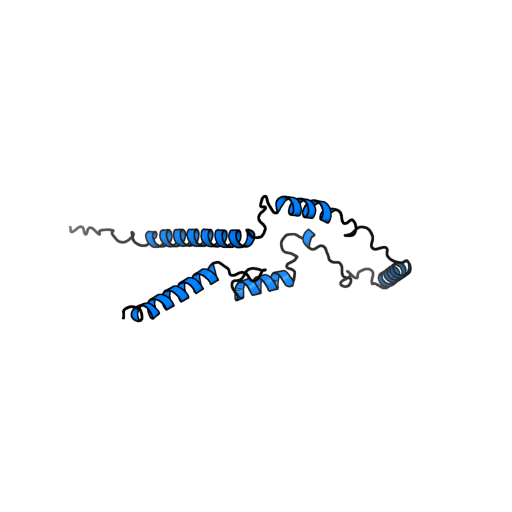CA . LYS A 1 113 ? 8.640 11.474 -7.917 1.00 71.69 113 LYS A CA 1
ATOM 904 C C . LYS A 1 113 ? 7.241 10.924 -7.600 1.00 71.69 113 LYS A C 1
ATOM 906 O O . LYS A 1 113 ? 6.478 11.581 -6.893 1.00 71.69 113 LYS A O 1
ATOM 911 N N . THR A 1 114 ? 6.919 9.745 -8.129 1.00 75.69 114 THR A N 1
ATOM 912 C CA . THR A 1 114 ? 5.696 8.987 -7.857 1.00 75.69 114 THR A CA 1
ATOM 913 C C . THR A 1 114 ? 5.670 8.452 -6.424 1.00 75.69 114 THR A C 1
ATOM 915 O O . THR A 1 114 ? 4.781 8.839 -5.676 1.00 75.69 114 THR A O 1
ATOM 918 N N . ASP A 1 115 ? 6.689 7.714 -5.982 1.00 80.31 115 ASP A N 1
ATOM 919 C CA . ASP A 1 115 ? 6.777 7.156 -4.623 1.00 80.31 115 ASP A CA 1
ATOM 920 C C . ASP A 1 115 ? 6.662 8.234 -3.545 1.00 80.31 115 ASP A C 1
ATOM 922 O O . ASP A 1 115 ? 5.955 8.081 -2.548 1.00 80.31 115 ASP A O 1
ATOM 926 N N . ARG A 1 116 ? 7.321 9.378 -3.761 1.00 81.12 116 ARG A N 1
ATOM 927 C CA . ARG A 1 116 ? 7.212 10.512 -2.840 1.00 81.12 116 ARG A CA 1
ATOM 928 C C . ARG A 1 116 ? 5.788 11.063 -2.781 1.00 81.12 116 ARG A C 1
ATOM 930 O O . ARG A 1 116 ? 5.309 11.399 -1.699 1.00 81.12 116 ARG A O 1
ATOM 937 N N . ARG A 1 117 ? 5.110 11.192 -3.926 1.00 81.50 117 ARG A N 1
ATOM 938 C CA . ARG A 1 117 ? 3.710 11.645 -3.980 1.00 81.50 117 ARG A CA 1
ATOM 939 C C . ARG A 1 117 ? 2.788 10.663 -3.272 1.00 81.50 117 ARG A C 1
ATOM 941 O O . ARG A 1 117 ? 1.911 11.114 -2.541 1.00 81.50 117 ARG A O 1
ATOM 948 N N . ASP A 1 118 ? 3.021 9.370 -3.439 1.00 81.62 118 ASP A N 1
ATOM 949 C CA . ASP A 1 118 ? 2.209 8.327 -2.821 1.00 81.62 118 ASP A CA 1
ATOM 950 C C . ASP A 1 118 ? 2.363 8.337 -1.301 1.00 81.62 118 ASP A C 1
ATOM 952 O O . ASP A 1 118 ? 1.359 8.348 -0.595 1.00 81.62 118 ASP A O 1
ATOM 956 N N . ARG A 1 119 ? 3.585 8.498 -0.782 1.00 83.00 119 ARG A N 1
ATOM 957 C CA . ARG A 1 119 ? 3.815 8.661 0.666 1.00 83.00 119 ARG A CA 1
ATOM 958 C C . ARG A 1 119 ? 3.184 9.929 1.234 1.00 83.00 119 ARG A C 1
ATOM 960 O O . ARG A 1 119 ? 2.637 9.907 2.332 1.00 83.00 119 ARG A O 1
ATOM 967 N N . ILE A 1 120 ? 3.254 11.046 0.504 1.00 86.38 120 ILE A N 1
ATOM 968 C CA . ILE A 1 120 ? 2.588 12.292 0.917 1.00 86.38 120 ILE A CA 1
ATOM 969 C C . ILE A 1 120 ? 1.073 12.080 0.967 1.00 86.38 120 ILE A C 1
ATOM 971 O O . ILE A 1 120 ? 0.420 12.500 1.921 1.00 86.38 120 ILE A O 1
ATOM 975 N N . ARG A 1 121 ? 0.513 11.421 -0.050 1.00 85.38 121 ARG A N 1
ATOM 976 C CA . ARG A 1 121 ? -0.914 11.113 -0.123 1.00 85.38 121 ARG A CA 1
ATOM 977 C C . ARG A 1 121 ? -1.341 10.188 1.014 1.00 85.38 121 ARG A C 1
ATOM 979 O O . ARG A 1 121 ? -2.357 10.458 1.647 1.00 85.38 121 ARG A O 1
ATOM 986 N N . GLU A 1 122 ? -0.551 9.160 1.302 1.00 86.31 122 GLU A N 1
ATOM 987 C CA . GLU A 1 122 ? -0.770 8.249 2.423 1.00 86.31 122 GLU A CA 1
ATOM 988 C C . GLU A 1 122 ? -0.750 8.982 3.761 1.00 86.31 122 GLU A C 1
ATOM 990 O O . GLU A 1 122 ? -1.658 8.801 4.567 1.00 86.31 122 GLU A O 1
ATOM 995 N N . ALA A 1 123 ? 0.232 9.855 3.984 1.00 86.19 123 ALA A N 1
ATOM 996 C CA . ALA A 1 123 ? 0.330 10.618 5.221 1.00 86.19 123 ALA A CA 1
ATOM 997 C C . ALA A 1 123 ? -0.844 11.593 5.409 1.00 86.19 123 ALA A C 1
ATOM 999 O O . ALA A 1 123 ? -1.305 11.780 6.533 1.00 86.19 123 ALA A O 1
ATOM 1000 N N . LEU A 1 124 ? -1.327 12.211 4.325 1.00 87.88 124 LEU A N 1
ATOM 1001 C CA . LEU A 1 124 ? -2.411 13.192 4.380 1.00 87.88 124 LEU A CA 1
ATOM 1002 C C . LEU A 1 124 ? -3.786 12.541 4.558 1.00 87.88 124 LEU A C 1
ATOM 1004 O O . LEU A 1 124 ? -4.611 13.046 5.312 1.00 87.88 124 LEU A O 1
ATOM 1008 N N . LEU A 1 125 ? -4.041 11.447 3.838 1.00 87.88 125 LEU A N 1
ATOM 1009 C CA . LEU A 1 125 ? -5.347 10.781 3.818 1.00 87.88 125 LEU A CA 1
ATOM 1010 C C . LEU A 1 125 ? -5.434 9.615 4.809 1.00 87.88 125 LEU A C 1
ATOM 1012 O O . LEU A 1 125 ? -6.519 9.106 5.068 1.00 87.88 125 LEU A O 1
ATOM 1016 N N . GLY A 1 126 ? -4.299 9.156 5.336 1.00 87.50 126 GLY A N 1
ATOM 1017 C CA . GLY A 1 126 ? -4.221 7.944 6.140 1.00 87.50 126 GLY A CA 1
ATOM 1018 C C . GLY A 1 126 ? -4.588 6.690 5.343 1.00 87.50 126 GLY A C 1
ATOM 1019 O O . GLY A 1 126 ? -5.188 5.772 5.904 1.00 87.50 126 GLY A O 1
ATOM 1020 N N . THR A 1 127 ? -4.275 6.642 4.048 1.00 88.00 127 THR A N 1
ATOM 1021 C CA . THR A 1 127 ? -4.601 5.517 3.156 1.00 88.00 127 THR A CA 1
ATOM 1022 C C . THR A 1 127 ? -3.357 4.916 2.520 1.00 88.00 127 THR A C 1
ATOM 1024 O O . THR A 1 127 ? -2.470 5.657 2.129 1.00 88.00 127 THR A O 1
ATOM 1027 N N . ASP A 1 128 ? -3.329 3.605 2.307 1.00 84.31 128 ASP A N 1
ATOM 1028 C CA . ASP A 1 128 ? -2.271 2.922 1.552 1.00 84.31 128 ASP A CA 1
ATOM 1029 C C . ASP A 1 128 ? -2.219 3.408 0.082 1.00 84.31 128 ASP A C 1
ATOM 1031 O O . ASP A 1 128 ? -3.169 4.006 -0.429 1.00 84.31 128 ASP A O 1
ATOM 1035 N N . SER A 1 129 ? -1.139 3.085 -0.627 1.00 79.62 129 SER A N 1
ATOM 1036 C CA . SER A 1 129 ? -0.927 3.254 -2.076 1.00 79.62 129 SER A CA 1
ATOM 1037 C C . SER A 1 129 ? -2.140 2.859 -2.937 1.00 79.62 129 SER A C 1
ATOM 1039 O O . SER A 1 129 ? -2.463 3.522 -3.921 1.00 79.62 129 SER A O 1
ATOM 1041 N N . LYS A 1 130 ? -2.881 1.822 -2.525 1.00 82.81 130 LYS A N 1
ATOM 1042 C CA . LYS A 1 130 ? -4.125 1.349 -3.165 1.00 82.81 130 LYS A CA 1
ATOM 1043 C C . LYS A 1 130 ? -5.393 2.081 -2.696 1.00 82.81 130 LYS A C 1
ATOM 1045 O O . LYS A 1 130 ? -6.491 1.563 -2.873 1.00 82.81 130 LYS A O 1
ATOM 1050 N N . GLN A 1 131 ? -5.250 3.246 -2.062 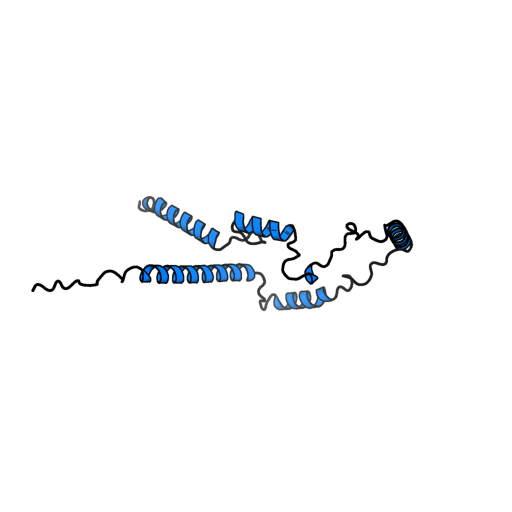1.00 83.25 131 GLN A N 1
ATOM 1051 C CA . GLN A 1 131 ? -6.326 4.050 -1.461 1.00 83.25 131 GLN A CA 1
ATOM 1052 C C . GLN A 1 131 ? -7.141 3.308 -0.389 1.00 83.25 131 GLN A C 1
ATOM 1054 O O . GLN A 1 131 ? -8.302 3.624 -0.141 1.00 83.25 131 GLN A O 1
ATOM 1059 N N . ARG A 1 132 ? -6.535 2.314 0.272 1.00 87.06 132 ARG A N 1
ATOM 1060 C CA . ARG A 1 132 ? -7.197 1.536 1.328 1.00 87.06 132 ARG A CA 1
ATOM 1061 C C . ARG A 1 132 ? -6.986 2.194 2.687 1.00 87.06 132 ARG A C 1
ATOM 1063 O O . ARG A 1 132 ? -5.873 2.642 2.955 1.00 87.06 132 ARG A O 1
ATOM 1070 N N . PRO A 1 133 ? -8.001 2.253 3.560 1.00 90.62 133 PRO A N 1
ATOM 1071 C CA . PRO A 1 133 ? -7.892 2.951 4.835 1.00 90.62 133 PRO A CA 1
ATOM 1072 C C . PRO A 1 133 ? -6.878 2.279 5.769 1.00 90.62 133 PRO A C 1
ATOM 1074 O O . PRO A 1 133 ? -6.871 1.062 5.944 1.00 90.62 133 PRO A O 1
ATOM 1077 N N . SER A 1 134 ? -6.023 3.077 6.405 1.00 90.31 134 SER A N 1
ATOM 1078 C CA . SER A 1 134 ? -5.098 2.594 7.435 1.00 90.31 134 SER A CA 1
ATOM 1079 C C . SER A 1 134 ? -5.807 2.348 8.772 1.00 90.31 134 SER A C 1
ATOM 1081 O O . SER A 1 134 ? -6.892 2.868 9.042 1.00 90.31 134 SER A O 1
ATOM 1083 N N . TRP A 1 135 ? -5.147 1.608 9.671 1.00 90.56 135 TRP A N 1
ATOM 1084 C CA . TRP A 1 135 ? -5.654 1.382 11.031 1.00 90.56 135 TRP A CA 1
ATOM 1085 C C . TRP A 1 135 ? -5.955 2.683 11.791 1.00 90.56 135 TRP A C 1
ATOM 1087 O O . TRP A 1 135 ? -6.903 2.716 12.567 1.00 90.56 135 TRP A O 1
ATOM 1097 N N . SER A 1 136 ? -5.175 3.752 11.596 1.00 89.06 136 SER A N 1
ATOM 1098 C CA . SER A 1 136 ? -5.428 5.034 12.270 1.00 89.06 136 SER A CA 1
ATOM 1099 C C . SER A 1 136 ? -6.765 5.640 11.865 1.00 89.06 136 SER A C 1
ATOM 1101 O O . SER A 1 136 ? -7.512 6.055 12.746 1.00 89.06 136 SER A O 1
ATOM 1103 N N . VAL A 1 137 ? -7.085 5.611 10.569 1.00 91.94 137 VAL A N 1
ATOM 1104 C CA . VAL A 1 137 ? -8.367 6.105 10.047 1.00 91.94 137 VAL A CA 1
ATOM 1105 C C . VAL A 1 137 ? -9.512 5.249 10.578 1.00 91.94 137 VAL A C 1
ATOM 1107 O O . VAL A 1 137 ? -10.475 5.775 11.125 1.00 91.94 137 VAL A O 1
ATOM 1110 N N . LEU A 1 138 ? -9.374 3.919 10.522 1.00 91.38 138 LEU A N 1
ATOM 1111 C CA . LEU A 1 138 ? -10.391 3.001 11.049 1.00 91.38 138 LEU A CA 1
ATOM 1112 C C . LEU A 1 138 ? -10.635 3.196 12.551 1.00 91.38 138 LEU A C 1
ATOM 1114 O O . LEU A 1 138 ? -11.769 3.118 13.011 1.00 91.38 138 LEU A O 1
ATOM 1118 N N . LYS A 1 139 ? -9.577 3.458 13.323 1.00 92.50 139 LYS A N 1
ATOM 1119 C CA . LYS A 1 139 ? -9.665 3.710 14.764 1.00 92.50 139 LYS A CA 1
ATOM 1120 C C . LYS A 1 139 ? -10.371 5.031 15.079 1.00 92.50 139 LYS A C 1
ATOM 1122 O O . LYS A 1 139 ? -11.098 5.091 16.067 1.00 92.50 139 LYS A O 1
ATOM 1127 N N . GLU A 1 140 ? -10.147 6.071 14.279 1.00 91.44 140 GLU A N 1
ATOM 1128 C CA . GLU A 1 140 ? -10.826 7.363 14.425 1.00 91.44 140 GLU A CA 1
ATOM 1129 C C . GLU A 1 140 ? -12.311 7.261 14.066 1.00 91.44 140 GLU A C 1
ATOM 1131 O O . GLU A 1 140 ? -13.158 7.664 14.862 1.00 91.44 140 GLU A O 1
ATOM 1136 N N . GLU A 1 141 ? -12.638 6.651 12.926 1.00 92.31 141 GLU A N 1
ATOM 1137 C CA . GLU A 1 141 ? -14.030 6.466 12.504 1.00 92.31 141 GLU A CA 1
ATOM 1138 C C . GLU A 1 141 ? -14.801 5.561 13.469 1.00 92.31 141 GLU A C 1
ATOM 1140 O O . GLU A 1 141 ? -15.927 5.878 13.839 1.00 92.31 141 GLU A O 1
ATOM 1145 N N . ALA A 1 142 ? -14.185 4.484 13.971 1.00 91.88 142 ALA A N 1
ATOM 1146 C CA . ALA A 1 142 ? -14.807 3.641 14.993 1.00 91.88 142 ALA A CA 1
ATOM 1147 C C . ALA A 1 142 ? -15.183 4.442 16.251 1.00 91.88 142 ALA A C 1
ATOM 1149 O O . ALA A 1 142 ? -16.264 4.248 16.802 1.00 91.88 142 ALA A O 1
ATOM 1150 N N . LYS A 1 143 ? -14.317 5.371 16.676 1.00 93.88 143 LYS A N 1
ATOM 1151 C CA . LYS A 1 143 ? -14.575 6.256 17.818 1.00 93.88 143 LYS A CA 1
ATOM 1152 C C . LYS A 1 143 ? -15.706 7.243 17.524 1.00 93.88 143 LYS A C 1
ATOM 1154 O O . LYS A 1 143 ? -16.567 7.433 18.375 1.00 93.88 143 LYS A O 1
ATOM 1159 N N . ARG A 1 144 ? -15.741 7.827 16.322 1.00 92.62 144 ARG A N 1
ATOM 1160 C CA . ARG A 1 144 ? -16.834 8.716 15.892 1.00 92.62 144 ARG A CA 1
ATOM 1161 C C . ARG A 1 144 ? -18.183 7.990 15.890 1.00 92.62 144 ARG A C 1
ATOM 1163 O O . ARG A 1 144 ? -19.167 8.532 16.378 1.00 92.62 144 ARG A O 1
ATOM 1170 N N . VAL A 1 145 ? -18.223 6.764 15.368 1.00 93.62 145 VAL A N 1
ATOM 1171 C CA . VAL A 1 145 ? -19.441 5.939 15.335 1.00 93.62 145 VAL A CA 1
ATOM 1172 C C . VAL A 1 145 ? -19.899 5.568 16.746 1.00 93.62 145 VAL A C 1
ATOM 1174 O O . VAL A 1 145 ? -21.092 5.607 17.027 1.00 93.62 145 VAL A O 1
ATOM 1177 N N . GLU A 1 146 ? -18.973 5.234 17.647 1.00 92.44 146 GLU A N 1
ATOM 1178 C CA . GLU A 1 146 ? -19.294 4.946 19.050 1.00 92.44 146 GLU A CA 1
ATOM 1179 C C . GLU A 1 146 ? -19.912 6.165 19.756 1.00 92.44 146 GLU A C 1
ATOM 1181 O O . GLU A 1 146 ? -20.948 6.034 20.406 1.00 92.44 146 GLU A O 1
ATOM 1186 N N . GLU A 1 147 ? -19.334 7.353 19.560 1.00 92.69 147 GLU A N 1
ATOM 1187 C CA . GLU A 1 147 ? -19.865 8.618 20.087 1.00 92.69 147 GLU A CA 1
ATOM 1188 C C . GLU A 1 147 ? -21.260 8.931 19.524 1.00 92.69 147 GLU A C 1
ATOM 1190 O O . GLU A 1 147 ? -22.156 9.340 20.264 1.00 92.69 147 GLU A O 1
ATOM 1195 N N . GLN A 1 148 ? -21.476 8.684 18.230 1.00 90.62 148 GLN A N 1
ATOM 1196 C CA . GLN A 1 148 ? -22.781 8.862 17.596 1.00 90.62 148 GLN A CA 1
ATOM 1197 C C . GLN A 1 148 ? -23.829 7.891 18.165 1.00 90.62 148 GLN A C 1
ATOM 1199 O O . GLN A 1 148 ? -24.931 8.305 18.516 1.00 90.62 148 GLN A O 1
ATOM 1204 N N . LEU A 1 149 ? -23.476 6.616 18.344 1.00 90.31 149 LEU A N 1
ATOM 1205 C CA . LEU A 1 149 ? -24.359 5.614 18.953 1.00 90.31 149 LEU A CA 1
ATOM 1206 C C . LEU A 1 149 ? -24.718 5.949 20.407 1.00 90.31 149 LEU A C 1
ATOM 1208 O O . LEU A 1 149 ? -25.837 5.676 20.847 1.00 90.31 149 LEU A O 1
ATOM 1212 N N . GLU A 1 150 ? -23.786 6.520 21.170 1.00 90.88 150 GLU A N 1
ATOM 1213 C CA . GLU A 1 150 ? -24.049 6.983 22.534 1.00 90.88 150 GLU A CA 1
ATOM 1214 C C . GLU A 1 150 ? -25.006 8.183 22.552 1.00 90.88 150 GLU A C 1
ATOM 1216 O O . GLU A 1 150 ? -25.908 8.234 23.392 1.00 90.88 150 GLU A O 1
ATOM 1221 N N . HIS A 1 151 ? -24.867 9.098 21.592 1.00 87.12 151 HIS A N 1
ATOM 1222 C CA . HIS A 1 151 ? -25.767 10.237 21.421 1.00 87.12 151 HIS A CA 1
ATOM 1223 C C . HIS A 1 151 ? -27.175 9.828 20.943 1.00 87.12 151 HIS A C 1
ATOM 1225 O O . HIS A 1 151 ? -28.161 10.454 21.336 1.00 87.12 151 HIS A O 1
ATOM 1231 N N . ASP A 1 152 ? -27.290 8.761 20.148 1.00 84.31 152 ASP A N 1
ATOM 1232 C CA . ASP A 1 152 ? -28.562 8.272 19.591 1.00 84.31 152 ASP A CA 1
ATOM 1233 C C . ASP A 1 152 ? -29.310 7.306 20.535 1.00 84.31 152 ASP A C 1
ATOM 1235 O O . ASP A 1 152 ? -30.532 7.139 20.452 1.00 84.31 152 ASP A O 1
ATOM 1239 N N . ARG A 1 153 ? -28.602 6.712 21.507 1.00 80.56 153 ARG A N 1
ATOM 1240 C CA . ARG A 1 153 ? -29.146 5.823 22.552 1.00 80.56 153 ARG A CA 1
ATOM 1241 C C . ARG A 1 153 ? -30.396 6.323 23.304 1.00 80.56 153 ARG A C 1
ATOM 1243 O O . ARG A 1 153 ? -31.250 5.477 23.586 1.00 80.56 153 ARG A O 1
ATOM 1250 N N . PRO A 1 154 ? -30.559 7.612 23.668 1.00 74.88 154 PRO A N 1
ATOM 1251 C CA . PRO A 1 154 ? -31.755 8.071 24.376 1.00 74.88 154 PRO A CA 1
ATOM 1252 C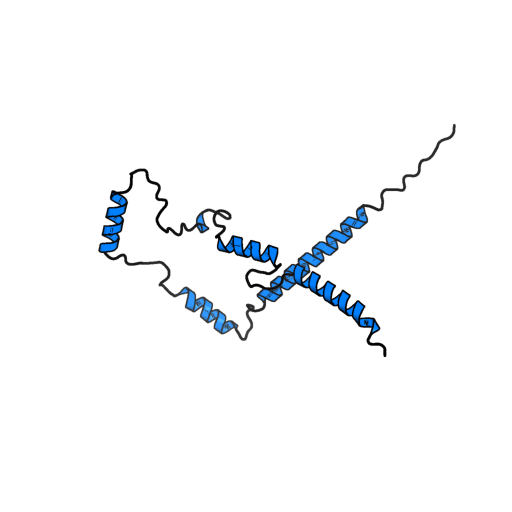 C . PRO A 1 154 ? -33.050 8.018 23.545 1.00 74.88 154 PRO A C 1
ATOM 1254 O O . PRO A 1 154 ? -34.122 8.102 24.136 1.00 74.88 154 PRO A O 1
ATOM 1257 N N . TYR A 1 155 ? -32.993 7.820 22.221 1.00 60.69 155 TYR A N 1
ATOM 1258 C CA . TYR A 1 155 ? -34.179 7.852 21.349 1.00 60.69 155 TYR A CA 1
ATOM 1259 C C . TYR A 1 155 ? -34.793 6.477 21.019 1.00 60.69 155 TYR A C 1
ATOM 1261 O O . TYR A 1 155 ? -35.773 6.419 20.286 1.00 60.69 155 TYR A O 1
ATOM 1269 N N . HIS A 1 156 ? -34.250 5.365 21.534 1.00 56.75 156 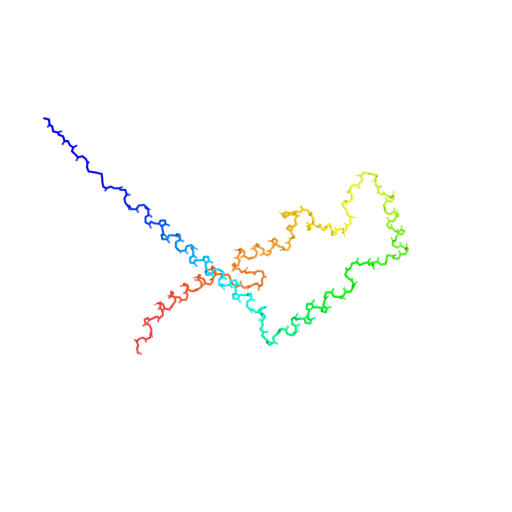HIS A N 1
ATOM 1270 C CA . HIS A 1 156 ? -34.741 3.996 21.252 1.00 56.75 156 HIS A CA 1
ATOM 1271 C C . HIS A 1 156 ? -35.391 3.279 22.457 1.00 56.75 156 HIS A C 1
ATOM 1273 O O . HIS A 1 156 ? -35.673 2.083 22.392 1.00 56.75 156 HIS A O 1
ATOM 1279 N N . ARG A 1 157 ? -35.650 3.987 23.566 1.00 54.25 157 ARG A N 1
ATOM 1280 C CA . ARG A 1 157 ? -36.538 3.521 24.650 1.00 54.25 157 ARG A CA 1
ATOM 1281 C C . ARG A 1 157 ? -37.823 4.353 24.643 1.00 54.25 157 ARG A C 1
ATOM 1283 O O . ARG A 1 157 ? -37.934 5.312 25.401 1.00 54.25 157 ARG A O 1
ATOM 1290 N N . GLY A 1 158 ? -38.765 3.985 23.785 1.00 48.69 158 GLY A N 1
ATOM 1291 C CA . GLY A 1 158 ? -40.127 4.515 23.729 1.00 48.69 158 GLY A CA 1
ATOM 1292 C C . GLY A 1 158 ? -41.039 3.467 23.130 1.00 48.69 158 GLY A C 1
ATOM 1293 O O . GLY A 1 158 ? -40.662 2.957 22.054 1.00 48.69 158 GLY A O 1
#

Sequence (158 aa):
MLSVTLRPTQLRSVTRRFASSKARAQRDAKMRSLVSLYHQSETFITPENLSEVIDDVFVRRHSPTSNLHKEHTLVDLMMVAKTRRAQPKYFFGYESQSTIDTGSMGPGWDESKTDRRDRIREALLGTDSKQRPSWSVLKEEAKRVEEQLEHDRPYHRG